Protein AF-A0A4Q4CK76-F1 (afdb_monomer_lite)

Foldseek 3Di:
DPQPDPDDDDDPVQVVVQPPWRKDKDKDKHDKDKAFVPGQDPPHDPPDDGPDMDIDIDMDIDIDGPPDDD

Sequence (70 aa):
MPPSQTSCTIPAEVKQAGGPMLMTQLFAYGPESNFSWPERPANAPRGWQPDWITRVRFRSNTMLMTGMPG

Structure (mmCIF, N/CA/C/O backbone):
data_AF-A0A4Q4CK76-F1
#
_entry.id   AF-A0A4Q4CK76-F1
#
loop_
_atom_site.group_PDB
_atom_site.id
_atom_site.type_symbol
_atom_site.label_atom_id
_atom_site.label_alt_id
_atom_site.label_comp_id
_atom_site.label_asym_id
_atom_site.label_entity_id
_atom_site.label_seq_id
_atom_site.pdbx_PDB_ins_code
_atom_site.Cartn_x
_atom_site.Cartn_y
_atom_site.Cartn_z
_atom_site.occupancy
_atom_site.B_iso_or_equiv
_atom_site.auth_seq_id
_atom_site.auth_comp_id
_atom_site.auth_asym_id
_atom_site.auth_atom_id
_atom_site.pdbx_PDB_model_num
ATOM 1 N N . MET A 1 1 ? -12.790 3.762 2.171 1.00 70.69 1 MET A N 1
ATOM 2 C CA . MET A 1 1 ? -11.988 4.824 2.809 1.00 70.69 1 MET A CA 1
ATOM 3 C C . MET A 1 1 ? -11.019 5.335 1.761 1.00 70.69 1 MET A C 1
ATOM 5 O O . MET A 1 1 ? -10.300 4.500 1.216 1.00 70.69 1 MET A O 1
ATOM 9 N N . PRO A 1 2 ? -11.063 6.617 1.363 1.00 79.75 2 PRO A N 1
ATOM 10 C CA . PRO A 1 2 ? -10.064 7.169 0.458 1.00 79.75 2 PRO A CA 1
ATOM 11 C C . PRO A 1 2 ? -8.640 7.006 1.021 1.00 79.75 2 PRO A C 1
A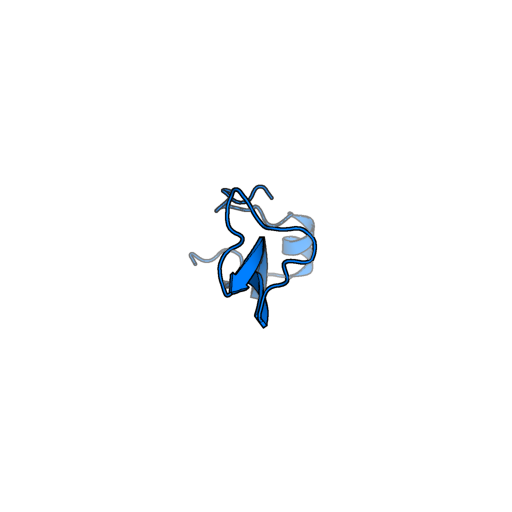TOM 13 O O . PRO A 1 2 ? -8.479 6.984 2.240 1.00 79.75 2 PRO A O 1
ATOM 16 N N . PRO A 1 3 ? -7.603 6.930 0.164 1.00 74.38 3 PRO A N 1
ATOM 17 C CA . PRO A 1 3 ? -6.218 6.718 0.601 1.00 74.38 3 PRO A CA 1
ATOM 18 C C . PRO A 1 3 ? -5.683 7.793 1.559 1.00 74.38 3 PRO A C 1
ATOM 20 O O . PRO A 1 3 ? -4.761 7.530 2.320 1.00 74.38 3 PRO A O 1
ATOM 23 N N . SER A 1 4 ? -6.256 8.998 1.522 1.00 80.44 4 SER A N 1
ATOM 24 C CA . SER A 1 4 ? -5.919 10.117 2.408 1.00 80.44 4 SER A CA 1
ATOM 25 C C . SER A 1 4 ? -6.685 10.113 3.737 1.00 80.44 4 SER A C 1
ATOM 27 O O . SER A 1 4 ? -6.443 10.977 4.578 1.00 80.44 4 SER A O 1
ATOM 29 N N . GLN A 1 5 ? -7.623 9.183 3.944 1.00 81.75 5 GLN A N 1
ATOM 30 C CA . GLN A 1 5 ? -8.420 9.120 5.165 1.00 81.75 5 GLN A CA 1
ATOM 31 C C . GLN A 1 5 ? -7.598 8.534 6.313 1.00 81.75 5 GLN A C 1
ATOM 33 O O . GLN A 1 5 ? -7.294 7.344 6.333 1.00 81.75 5 GLN A O 1
ATOM 38 N N . THR A 1 6 ? -7.289 9.372 7.299 1.00 82.19 6 THR A N 1
ATOM 39 C CA . THR A 1 6 ? -6.544 8.994 8.510 1.00 82.19 6 THR A CA 1
ATOM 40 C C . THR A 1 6 ? -7.442 8.769 9.728 1.00 82.19 6 THR A C 1
ATOM 42 O O . THR A 1 6 ? -6.971 8.264 10.743 1.00 82.19 6 THR A O 1
ATOM 45 N N . SER A 1 7 ? -8.736 9.102 9.642 1.00 79.50 7 SER A N 1
ATOM 46 C CA . SER A 1 7 ? -9.708 8.940 10.728 1.00 79.50 7 SER A CA 1
ATOM 47 C C . SER A 1 7 ? -10.938 8.154 10.277 1.00 79.50 7 SER A C 1
ATOM 49 O O . SER A 1 7 ? -11.484 8.372 9.194 1.00 79.50 7 SER A O 1
ATOM 51 N N . CYS A 1 8 ? -11.373 7.209 11.110 1.00 78.94 8 CYS A N 1
ATOM 52 C CA . CYS A 1 8 ? -12.509 6.331 10.833 1.00 78.94 8 CYS A CA 1
ATOM 53 C C . CYS A 1 8 ? -13.359 6.170 12.093 1.00 78.94 8 CYS A C 1
ATOM 55 O O . CYS A 1 8 ? -12.828 6.065 13.198 1.00 78.94 8 CYS A O 1
ATOM 57 N N . THR A 1 9 ? -14.678 6.129 11.932 1.00 85.31 9 THR A N 1
ATOM 58 C CA . THR A 1 9 ? -15.608 5.950 13.050 1.00 85.31 9 THR A CA 1
ATOM 59 C C . THR A 1 9 ? -15.993 4.481 13.174 1.00 85.31 9 THR A C 1
ATOM 61 O O . THR A 1 9 ? -16.456 3.876 12.211 1.00 85.31 9 THR A O 1
ATOM 64 N N . ILE A 1 10 ? -15.829 3.912 14.370 1.00 83.81 10 ILE A N 1
ATOM 65 C CA . ILE A 1 10 ? -16.342 2.574 14.692 1.00 83.81 10 ILE A CA 1
ATOM 66 C C . ILE A 1 10 ? -17.874 2.669 14.842 1.00 83.81 10 ILE A C 1
ATOM 68 O O . ILE A 1 10 ? -18.320 3.475 15.671 1.00 83.81 10 ILE A O 1
ATOM 72 N N . PRO A 1 11 ? -18.668 1.875 14.094 1.00 87.00 11 PRO A N 1
ATOM 73 C CA . PRO A 1 11 ? -20.130 1.871 14.197 1.00 87.00 11 PRO A CA 1
ATOM 74 C C . PRO A 1 11 ? -20.630 1.560 15.614 1.00 87.00 11 PRO A C 1
ATOM 76 O O . PRO A 1 11 ? -19.967 0.854 16.381 1.00 87.00 11 PRO A O 1
ATOM 79 N N . ALA A 1 12 ? -21.797 2.097 15.979 1.00 87.00 12 ALA A N 1
ATOM 80 C CA . ALA A 1 12 ? -22.339 1.979 17.334 1.0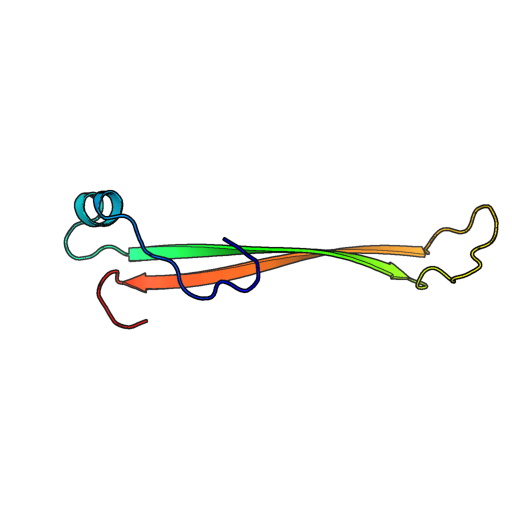0 87.00 12 ALA A CA 1
ATOM 81 C C . ALA A 1 12 ? -22.667 0.523 17.704 1.00 87.00 12 ALA A C 1
ATOM 83 O O . ALA A 1 12 ? -22.432 0.106 18.837 1.00 87.00 12 ALA A O 1
ATOM 84 N N . GLU A 1 13 ? -23.122 -0.262 16.734 1.00 89.00 13 GLU A N 1
ATOM 85 C CA . GLU A 1 13 ? -23.490 -1.672 16.867 1.00 89.00 13 GLU A CA 1
ATOM 86 C C . GLU A 1 13 ? -22.277 -2.524 17.271 1.00 89.00 13 GLU A C 1
ATOM 88 O O . GLU A 1 13 ? -22.377 -3.407 18.121 1.00 89.00 1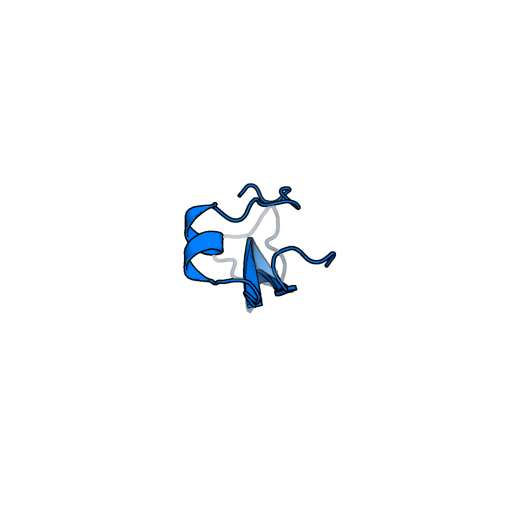3 GLU A O 1
ATOM 93 N N . VAL A 1 14 ? -21.097 -2.206 16.723 1.00 86.81 14 VAL A N 1
ATOM 94 C CA . VAL A 1 14 ? -19.835 -2.886 17.060 1.00 86.81 14 VAL A CA 1
ATOM 95 C C . VAL A 1 14 ? -19.433 -2.590 18.504 1.00 86.81 14 VAL A C 1
ATOM 97 O O . VAL A 1 14 ? -18.992 -3.485 19.224 1.00 86.81 14 VAL A O 1
ATOM 100 N N . LYS A 1 15 ? -19.627 -1.346 18.958 1.00 84.00 15 LYS A N 1
ATOM 101 C CA . LYS A 1 15 ? -19.349 -0.957 20.349 1.00 84.00 15 LYS A CA 1
ATOM 102 C C . LYS A 1 15 ? -20.301 -1.646 21.325 1.00 84.00 15 LYS A C 1
ATOM 104 O O . LYS A 1 15 ? -19.860 -2.097 22.376 1.00 84.00 15 LYS A O 1
ATOM 109 N N . GLN A 1 16 ? -21.582 -1.757 20.971 1.00 86.25 16 GLN A N 1
ATOM 110 C CA . GLN A 1 16 ? -22.580 -2.457 21.783 1.00 86.25 16 GLN A CA 1
ATOM 111 C C . GLN A 1 16 ? -22.248 -3.948 21.927 1.00 86.25 16 GLN A C 1
ATOM 113 O O . GLN A 1 16 ? -22.293 -4.474 23.036 1.00 86.25 16 GLN A O 1
ATOM 118 N N . ALA A 1 17 ? -21.860 -4.611 20.833 1.00 86.75 17 ALA A N 1
ATOM 119 C CA . ALA A 1 17 ? -21.494 -6.028 20.850 1.00 86.75 17 ALA A CA 1
ATOM 120 C C . ALA A 1 17 ? -20.183 -6.313 21.610 1.00 86.75 17 ALA A C 1
A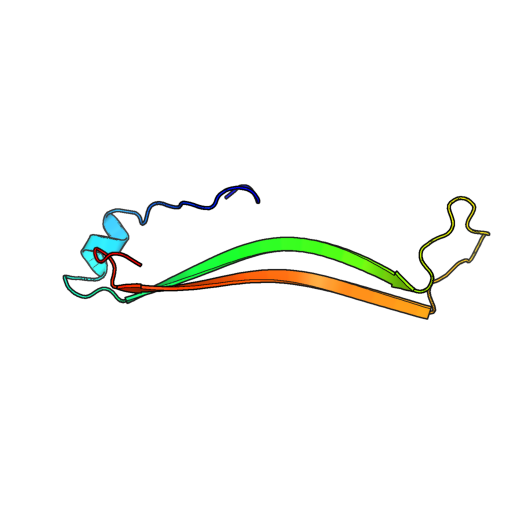TOM 122 O O . ALA A 1 17 ? -20.031 -7.382 22.195 1.00 86.75 17 ALA A O 1
ATOM 123 N N . GLY A 1 18 ? -19.235 -5.372 21.600 1.00 82.31 18 GLY A N 1
ATOM 124 C CA . GLY A 1 18 ? -17.910 -5.541 22.203 1.00 82.31 18 GLY A CA 1
ATOM 125 C C . GLY A 1 18 ? -17.836 -5.379 23.724 1.00 82.31 18 GLY A C 1
ATOM 126 O O . GLY A 1 18 ? -16.832 -5.759 24.326 1.00 82.31 18 GLY A O 1
ATOM 127 N N . GLY A 1 19 ? -18.874 -4.825 24.354 1.00 81.69 19 GLY A N 1
ATOM 128 C CA . GLY A 1 19 ? -18.891 -4.572 25.794 1.00 81.69 19 GLY A CA 1
ATOM 129 C C . GLY A 1 19 ? -17.906 -3.478 26.255 1.00 81.69 19 GLY A C 1
ATOM 130 O O . GLY A 1 19 ? -17.310 -2.774 25.439 1.00 81.69 19 GLY A O 1
ATOM 131 N N . PRO A 1 20 ? -17.729 -3.304 27.580 1.00 76.81 20 PRO A N 1
ATOM 132 C CA . PRO A 1 20 ? -16.972 -2.186 28.158 1.00 76.81 20 PRO A CA 1
ATOM 133 C C . PRO A 1 20 ? -15.458 -2.223 27.886 1.00 76.81 20 PRO A C 1
ATOM 135 O O . PRO A 1 20 ? -14.796 -1.205 28.047 1.00 76.81 20 PRO A O 1
ATOM 138 N N . MET A 1 21 ? -14.907 -3.371 27.478 1.00 82.25 21 MET A N 1
ATOM 139 C CA . MET A 1 21 ? -13.474 -3.569 27.223 1.00 82.25 21 MET A CA 1
ATOM 140 C C . MET A 1 21 ? -13.247 -4.193 25.841 1.00 82.25 21 MET A C 1
ATOM 142 O O . MET A 1 21 ? -12.707 -5.291 25.713 1.00 82.25 21 MET A O 1
ATOM 146 N N . LEU A 1 22 ? -13.674 -3.490 24.790 1.00 88.06 22 LEU A N 1
ATOM 147 C CA . LEU A 1 22 ? -13.477 -3.938 23.413 1.00 88.06 22 LEU A CA 1
ATOM 148 C C . LEU A 1 22 ? -12.044 -3.659 22.941 1.00 88.06 22 LEU A C 1
ATOM 150 O O . LEU A 1 22 ? -11.614 -2.508 22.857 1.00 88.06 22 LEU A O 1
ATOM 154 N N . MET A 1 23 ? -11.331 -4.720 22.562 1.00 89.62 23 MET A N 1
ATOM 155 C CA . MET A 1 23 ? -10.069 -4.623 21.832 1.00 89.62 23 MET A CA 1
ATOM 156 C C . MET A 1 23 ? -10.304 -4.599 20.326 1.00 89.62 23 MET A C 1
ATOM 158 O O . MET A 1 23 ? -10.831 -5.554 19.758 1.00 89.62 23 MET A O 1
ATOM 162 N N . THR A 1 24 ? -9.891 -3.512 19.674 1.00 86.69 24 THR A N 1
ATOM 163 C CA . THR A 1 24 ? -10.086 -3.303 18.236 1.00 86.69 24 THR A CA 1
ATOM 164 C C . THR A 1 24 ? -8.772 -3.408 17.475 1.00 86.69 24 THR A C 1
ATOM 166 O O . THR A 1 24 ? -7.837 -2.649 17.725 1.00 86.69 24 THR A O 1
ATOM 169 N N . GLN A 1 25 ? -8.752 -4.295 16.477 1.00 89.75 25 GLN A N 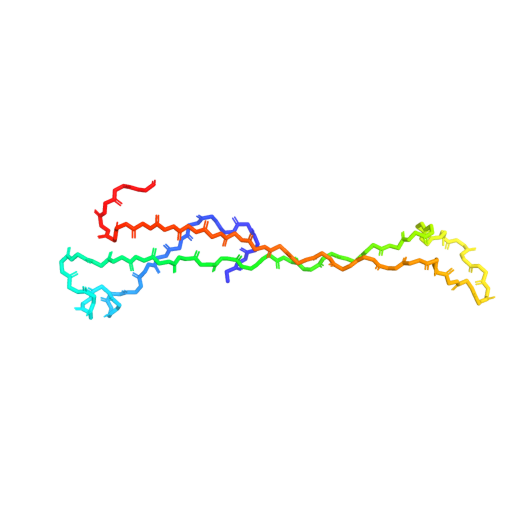1
ATOM 170 C CA . GLN A 1 25 ? -7.750 -4.321 15.412 1.00 89.75 25 GLN A CA 1
ATOM 171 C C . GLN A 1 25 ? -8.304 -3.609 14.185 1.00 89.75 25 GLN A C 1
ATOM 173 O O . GLN A 1 25 ? -9.300 -4.051 13.609 1.00 89.75 25 GLN A O 1
ATOM 178 N N . LEU A 1 26 ? -7.650 -2.532 13.764 1.00 86.31 26 LEU A N 1
ATOM 179 C CA . LEU A 1 26 ? -7.994 -1.830 12.534 1.00 86.31 26 LEU A CA 1
ATOM 180 C C . LEU A 1 26 ? -6.940 -2.109 11.466 1.00 86.31 26 LEU A C 1
ATOM 182 O O . LEU A 1 26 ? -5.740 -2.003 11.720 1.00 86.31 26 LEU A O 1
ATOM 186 N N . PHE A 1 27 ? -7.406 -2.416 10.256 1.00 90.19 27 PHE A N 1
ATOM 187 C CA . PHE A 1 27 ? -6.572 -2.576 9.072 1.00 90.19 27 PHE A CA 1
ATOM 188 C C . PHE A 1 27 ? -7.007 -1.591 7.992 1.00 90.19 27 PHE A C 1
ATOM 190 O O . PHE A 1 27 ? -8.176 -1.562 7.608 1.00 90.19 27 PHE A O 1
ATOM 197 N N . ALA A 1 28 ? -6.054 -0.819 7.480 1.00 87.69 28 ALA A N 1
ATOM 198 C CA . ALA A 1 28 ? -6.237 0.030 6.314 1.00 87.69 28 ALA A CA 1
ATOM 199 C C . ALA A 1 28 ? -5.409 -0.532 5.157 1.00 87.69 28 ALA A C 1
ATOM 201 O O . ALA A 1 28 ? -4.224 -0.827 5.321 1.00 87.69 28 ALA A O 1
ATOM 202 N N . TYR A 1 29 ? -6.038 -0.688 3.995 1.00 88.69 29 TYR A N 1
ATOM 203 C CA . TYR A 1 29 ? -5.382 -1.145 2.775 1.00 88.69 29 TYR A CA 1
ATOM 204 C C . TYR A 1 29 ? -5.188 0.044 1.843 1.00 88.69 29 TYR A C 1
ATOM 206 O O . TYR A 1 29 ? -6.152 0.718 1.477 1.00 88.69 29 TYR A O 1
ATOM 214 N N . GLY A 1 30 ? -3.928 0.314 1.516 1.00 87.31 30 GLY A N 1
ATOM 215 C CA . GLY A 1 30 ? -3.543 1.366 0.588 1.00 87.31 30 GLY A CA 1
ATOM 216 C C . GLY A 1 30 ? -3.606 0.907 -0.872 1.00 87.31 30 GLY A C 1
ATOM 217 O O . GLY A 1 30 ? -4.018 -0.221 -1.158 1.00 87.31 30 GLY A O 1
ATOM 218 N N . PRO A 1 31 ? -3.193 1.775 -1.810 1.00 89.50 31 PRO A N 1
ATOM 219 C CA . PRO A 1 31 ? -3.096 1.408 -3.219 1.00 89.50 31 PRO A CA 1
ATOM 220 C C . PRO A 1 31 ? -2.060 0.293 -3.449 1.00 89.50 31 PRO A C 1
ATOM 222 O O . PRO A 1 31 ? -1.176 0.061 -2.628 1.00 89.50 31 PRO A O 1
ATOM 225 N N . GLU A 1 32 ? -2.157 -0.405 -4.578 1.00 92.69 32 GLU A N 1
ATOM 226 C CA . GLU A 1 32 ? -1.100 -1.305 -5.056 1.00 92.69 32 GLU A CA 1
ATOM 227 C C . GLU A 1 32 ? -0.184 -0.529 -6.014 1.00 92.69 32 GLU A C 1
ATOM 229 O O . GLU A 1 32 ? -0.675 0.124 -6.935 1.00 92.69 32 GLU A O 1
ATOM 234 N N . SER A 1 33 ? 1.133 -0.626 -5.822 1.00 93.31 33 SER A N 1
ATOM 235 C CA . SER A 1 33 ? 2.136 -0.053 -6.728 1.00 93.31 33 SER A CA 1
ATOM 236 C C . SER A 1 33 ? 2.902 -1.163 -7.436 1.00 93.31 33 SER A C 1
ATOM 238 O O . SER A 1 33 ? 3.336 -2.127 -6.807 1.00 93.31 33 SER A O 1
ATOM 240 N N . ASN A 1 34 ? 3.088 -1.025 -8.747 1.00 94.12 34 ASN A N 1
ATOM 241 C CA . ASN A 1 34 ? 3.794 -2.000 -9.573 1.00 94.12 34 ASN A CA 1
ATOM 242 C C . ASN A 1 34 ? 5.052 -1.350 -10.154 1.00 94.12 34 ASN A C 1
ATOM 244 O O . ASN A 1 34 ? 4.960 -0.319 -10.815 1.00 94.12 34 ASN A O 1
ATOM 248 N N . PHE A 1 35 ? 6.206 -1.964 -9.909 1.00 94.31 35 PHE A N 1
ATOM 249 C CA . PHE A 1 35 ? 7.512 -1.507 -10.377 1.00 94.31 35 PHE A CA 1
ATOM 250 C C . PHE A 1 35 ? 8.140 -2.563 -11.279 1.00 94.31 35 PHE A C 1
ATOM 252 O O . PHE A 1 35 ? 7.891 -3.759 -11.113 1.00 94.31 35 PHE A O 1
ATOM 259 N N . SER A 1 36 ? 8.982 -2.130 -12.207 1.00 95.19 36 SER A N 1
ATOM 260 C CA . SER A 1 36 ? 9.776 -3.013 -13.053 1.00 95.19 36 SER A CA 1
ATOM 261 C C . SER A 1 36 ? 11.241 -2.612 -12.993 1.00 95.19 36 SER A C 1
ATOM 263 O O . SER A 1 36 ? 11.545 -1.428 -12.840 1.00 95.19 36 SER A O 1
ATOM 265 N N . TRP A 1 37 ? 12.137 -3.581 -13.154 1.00 93.88 37 TRP A N 1
ATOM 266 C CA . TRP A 1 37 ? 13.549 -3.298 -13.376 1.00 93.88 37 TRP A CA 1
ATOM 267 C C . TRP A 1 37 ? 14.046 -3.992 -14.646 1.00 93.88 37 TRP A C 1
ATOM 269 O O . TRP A 1 37 ? 13.831 -5.197 -14.787 1.00 93.88 37 TRP A O 1
ATOM 279 N N . PRO A 1 38 ? 14.709 -3.259 -15.554 1.00 94.12 38 PRO A N 1
ATOM 280 C CA . PRO A 1 38 ? 14.795 -1.794 -15.563 1.00 94.12 38 PRO A CA 1
ATOM 281 C C . PRO A 1 38 ? 13.405 -1.123 -15.663 1.00 94.12 38 PRO A C 1
ATOM 283 O O . PRO A 1 38 ? 12.408 -1.760 -16.026 1.00 94.12 38 PRO A O 1
ATOM 286 N N . GLU A 1 39 ? 13.317 0.162 -15.297 1.00 93.38 39 GLU A N 1
ATOM 287 C CA . GLU A 1 39 ? 12.088 0.941 -15.509 1.00 93.38 39 GLU A CA 1
ATOM 288 C C . GLU A 1 39 ? 11.780 0.993 -17.009 1.00 93.38 39 GLU A C 1
ATOM 290 O O . GLU A 1 39 ? 12.691 1.088 -17.838 1.00 93.38 39 GLU A O 1
ATOM 295 N N . ARG A 1 40 ? 10.495 0.897 -17.372 1.00 92.12 40 ARG A N 1
ATOM 296 C CA . ARG A 1 40 ? 10.085 0.899 -18.776 1.00 92.12 40 ARG A CA 1
ATOM 297 C C . ARG A 1 40 ? 10.528 2.199 -19.463 1.00 92.12 40 ARG A C 1
ATOM 299 O O . ARG A 1 40 ? 10.014 3.260 -19.112 1.00 92.12 40 ARG A O 1
ATOM 306 N N . PRO A 1 41 ? 11.388 2.136 -20.498 1.00 93.19 41 PRO A N 1
ATOM 307 C CA . PRO A 1 41 ? 11.768 3.325 -21.250 1.00 93.19 41 PRO A CA 1
ATOM 308 C C . PRO A 1 41 ? 10.550 3.942 -21.950 1.00 93.19 41 PRO A C 1
ATOM 310 O O . PRO A 1 41 ? 9.690 3.212 -22.449 1.00 93.19 41 PRO A O 1
ATOM 313 N N . ALA A 1 42 ? 10.510 5.275 -22.071 1.00 94.31 42 ALA A N 1
ATOM 314 C CA . ALA A 1 42 ? 9.420 5.979 -22.761 1.00 94.31 42 ALA A CA 1
ATOM 315 C C . ALA A 1 42 ? 9.231 5.488 -24.213 1.00 94.31 42 ALA A C 1
ATOM 317 O O . ALA A 1 42 ? 8.105 5.322 -24.673 1.00 94.31 42 ALA A O 1
ATOM 318 N N . ASN A 1 43 ? 10.338 5.160 -24.891 1.00 92.50 43 ASN A N 1
ATOM 319 C CA . ASN A 1 43 ? 10.371 4.604 -26.246 1.00 92.50 43 ASN A CA 1
ATOM 320 C C . ASN A 1 43 ? 10.787 3.123 -26.232 1.00 92.50 43 ASN A C 1
ATOM 322 O O . ASN A 1 43 ? 11.762 2.733 -26.875 1.00 92.50 43 ASN A O 1
ATOM 326 N N . ALA A 1 44 ? 10.090 2.298 -25.448 1.00 92.00 44 ALA A N 1
ATOM 327 C CA . ALA A 1 44 ? 10.381 0.870 -25.356 1.00 92.00 44 ALA A CA 1
ATOM 328 C C . ALA A 1 44 ? 10.264 0.175 -26.737 1.00 92.00 44 ALA A C 1
ATOM 330 O O . ALA A 1 44 ? 9.219 0.291 -27.386 1.00 92.00 44 ALA A O 1
ATOM 331 N N . PRO A 1 45 ? 11.295 -0.565 -27.191 1.00 92.75 45 PRO A N 1
ATOM 332 C CA . PRO A 1 45 ? 11.247 -1.287 -28.458 1.00 92.75 45 PRO A CA 1
ATOM 333 C C . PRO A 1 45 ? 10.218 -2.425 -28.423 1.00 92.75 45 PRO A C 1
ATOM 335 O O . PRO A 1 45 ? 9.784 -2.888 -27.362 1.00 92.75 45 PRO A O 1
ATOM 338 N N . ARG A 1 46 ? 9.839 -2.920 -29.606 1.00 92.31 46 ARG A N 1
ATOM 339 C CA . ARG A 1 46 ? 8.921 -4.058 -29.730 1.00 92.31 46 ARG A CA 1
ATOM 340 C C . ARG A 1 46 ? 9.546 -5.294 -29.077 1.00 92.31 46 ARG A C 1
ATOM 342 O O . ARG A 1 46 ? 10.608 -5.734 -29.497 1.00 92.31 46 ARG A O 1
ATOM 349 N N . GLY A 1 47 ? 8.873 -5.848 -28.069 1.00 92.50 47 GLY A N 1
ATOM 350 C CA . GLY A 1 47 ? 9.351 -7.017 -27.325 1.00 92.50 47 GLY A CA 1
ATOM 351 C C . GLY A 1 47 ? 10.154 -6.699 -26.063 1.00 92.50 47 GLY A C 1
ATOM 352 O O . GLY A 1 47 ? 10.645 -7.630 -25.434 1.00 92.50 47 GLY A O 1
ATOM 353 N N . TRP A 1 48 ? 10.266 -5.425 -25.665 1.00 94.69 48 TRP A N 1
ATOM 354 C CA . TRP A 1 48 ? 10.839 -5.069 -24.366 1.00 94.69 48 TRP A CA 1
ATOM 355 C C . TRP A 1 48 ? 10.090 -5.765 -23.222 1.00 94.69 48 TRP A C 1
ATOM 357 O O . TRP A 1 48 ? 8.858 -5.722 -23.161 1.00 94.69 48 TRP A O 1
ATOM 367 N N . GLN A 1 49 ? 10.848 -6.372 -22.313 1.00 95.12 49 GLN A N 1
ATOM 368 C CA . GLN A 1 49 ? 10.358 -6.970 -21.077 1.00 95.12 49 GLN A CA 1
ATOM 369 C C . GLN A 1 49 ? 11.333 -6.627 -19.949 1.00 95.12 49 GLN A C 1
ATOM 371 O O . GLN A 1 49 ? 12.537 -6.554 -20.204 1.00 95.12 49 GLN A O 1
ATOM 376 N N . PRO A 1 50 ? 10.836 -6.388 -18.727 1.00 94.94 50 PRO A N 1
ATOM 377 C CA . PRO A 1 50 ? 11.703 -6.193 -17.579 1.00 94.94 50 PRO A CA 1
ATOM 378 C C . PRO A 1 50 ? 12.305 -7.524 -17.122 1.00 94.94 50 PRO A C 1
ATOM 380 O O . PRO A 1 50 ? 11.692 -8.578 -17.297 1.00 94.94 50 PRO A O 1
ATOM 383 N N . ASP A 1 51 ? 13.458 -7.460 -16.463 1.00 96.06 51 ASP A N 1
ATOM 384 C CA . ASP A 1 51 ? 14.096 -8.627 -15.849 1.00 96.06 51 ASP A CA 1
ATOM 385 C C . ASP A 1 51 ? 13.251 -9.144 -14.679 1.00 96.06 51 ASP A C 1
ATOM 387 O O . ASP A 1 51 ? 13.124 -10.349 -14.460 1.00 96.06 51 ASP A O 1
ATOM 391 N N . TRP A 1 52 ? 12.640 -8.220 -13.930 1.00 96.19 52 TRP A N 1
ATOM 392 C CA . TRP A 1 52 ? 11.696 -8.546 -12.871 1.00 96.19 52 TRP A CA 1
ATOM 393 C C . TRP A 1 52 ? 10.632 -7.468 -12.671 1.00 96.19 52 TRP A C 1
ATOM 395 O O . TRP A 1 52 ? 10.795 -6.296 -13.022 1.00 96.19 52 TRP A O 1
ATOM 405 N N . ILE A 1 53 ? 9.531 -7.886 -12.043 1.00 96.06 53 ILE A N 1
ATOM 406 C CA . ILE A 1 53 ? 8.446 -7.016 -11.590 1.00 96.06 53 ILE A CA 1
ATOM 407 C C . ILE A 1 53 ? 8.280 -7.127 -10.075 1.00 96.06 53 ILE A C 1
ATOM 409 O O . ILE A 1 53 ? 8.317 -8.220 -9.513 1.00 96.06 53 ILE A O 1
ATOM 413 N N . THR A 1 54 ? 8.071 -5.993 -9.414 1.00 96.12 54 THR A N 1
ATOM 414 C CA . THR A 1 54 ? 7.776 -5.923 -7.980 1.00 96.12 54 THR A CA 1
ATOM 415 C C . THR A 1 54 ? 6.382 -5.357 -7.780 1.00 96.12 54 THR A C 1
ATOM 417 O O . THR A 1 54 ? 6.065 -4.267 -8.254 1.00 96.12 54 THR A O 1
ATOM 420 N N . ARG A 1 55 ? 5.548 -6.097 -7.048 1.00 95.69 55 ARG A N 1
ATOM 421 C CA . ARG A 1 55 ? 4.184 -5.693 -6.693 1.00 95.69 55 ARG A CA 1
ATOM 422 C C . ARG A 1 55 ? 4.145 -5.344 -5.213 1.00 95.69 55 ARG A C 1
ATOM 424 O O . ARG A 1 55 ? 4.333 -6.219 -4.370 1.00 95.69 55 ARG A O 1
ATOM 431 N N . VAL A 1 56 ? 3.905 -4.079 -4.896 1.00 95.00 56 VAL A N 1
ATOM 432 C CA . VAL A 1 56 ? 3.867 -3.565 -3.524 1.00 95.00 56 VAL A CA 1
ATOM 433 C C . VAL A 1 56 ? 2.422 -3.312 -3.121 1.00 95.00 56 VAL A C 1
ATOM 435 O O . VAL A 1 56 ? 1.714 -2.551 -3.775 1.00 95.00 56 VAL A O 1
ATOM 438 N N . ARG A 1 57 ? 1.988 -3.935 -2.024 1.00 93.62 57 ARG A N 1
ATOM 439 C CA . ARG A 1 57 ? 0.665 -3.730 -1.424 1.00 93.62 57 ARG A CA 1
ATOM 440 C C . ARG A 1 57 ? 0.837 -3.094 -0.057 1.00 93.62 57 ARG A C 1
ATOM 442 O O . ARG A 1 57 ? 1.422 -3.708 0.833 1.00 93.62 57 ARG A O 1
ATOM 449 N N . PHE A 1 58 ? 0.325 -1.881 0.112 1.00 90.75 58 PHE A N 1
ATOM 450 C CA . PHE A 1 58 ? 0.426 -1.178 1.385 1.00 90.75 58 PHE A CA 1
ATOM 451 C C . PHE A 1 58 ? -0.690 -1.612 2.337 1.00 90.75 58 PHE A C 1
ATOM 453 O O . PHE A 1 58 ? -1.866 -1.665 1.969 1.00 90.75 58 PHE A O 1
ATOM 460 N N . ARG A 1 59 ? -0.319 -1.893 3.586 1.00 91.06 59 ARG A N 1
ATOM 461 C CA . ARG A 1 59 ? -1.250 -2.140 4.687 1.00 91.06 59 ARG A CA 1
ATOM 462 C C . ARG A 1 59 ? -0.752 -1.405 5.919 1.00 91.06 59 ARG A C 1
ATOM 464 O O . ARG A 1 59 ? 0.416 -1.526 6.273 1.00 91.06 59 ARG A O 1
ATOM 471 N N . SER A 1 60 ? -1.657 -0.713 6.592 1.00 88.25 60 SER A N 1
ATOM 472 C CA . SER A 1 60 ? -1.433 -0.162 7.926 1.00 88.25 60 SER A CA 1
ATOM 473 C C . SER A 1 60 ? -2.303 -0.914 8.924 1.00 88.25 60 SER A C 1
ATOM 475 O O . SER A 1 60 ? -3.435 -1.292 8.609 1.00 88.25 60 SER A O 1
ATOM 477 N N . ASN A 1 61 ? -1.780 -1.143 10.123 1.00 90.62 61 ASN A N 1
ATOM 478 C CA . ASN A 1 61 ? -2.514 -1.780 11.205 1.00 90.62 61 ASN A CA 1
ATOM 479 C C . ASN A 1 61 ? -2.343 -1.010 12.508 1.00 90.62 61 ASN A C 1
ATOM 4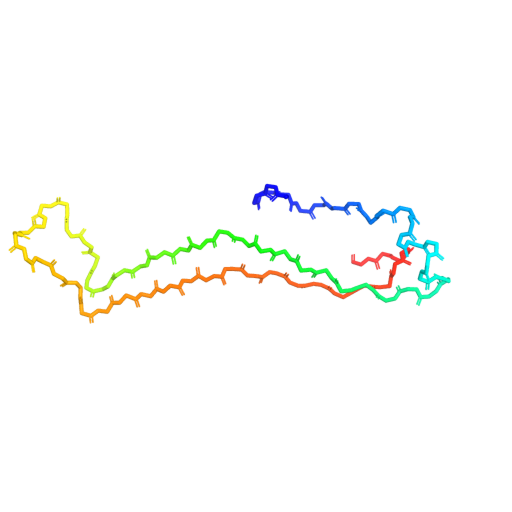81 O O . ASN A 1 61 ? -1.263 -0.499 12.790 1.00 90.62 61 ASN A O 1
ATOM 485 N N . THR A 1 62 ? -3.397 -0.974 13.314 1.00 88.56 62 THR A N 1
ATOM 486 C CA . THR A 1 62 ? -3.329 -0.477 14.689 1.00 88.56 62 THR A CA 1
ATOM 487 C C . THR A 1 62 ? -4.185 -1.340 15.610 1.00 88.56 62 THR A C 1
ATOM 489 O O . THR A 1 62 ? -5.168 -1.947 15.175 1.00 88.56 62 THR A O 1
ATOM 492 N N . MET A 1 63 ? -3.769 -1.419 16.870 1.00 90.31 63 MET A N 1
ATOM 493 C CA . MET A 1 63 ? -4.470 -2.087 17.960 1.00 90.31 63 MET A CA 1
ATOM 494 C C . MET A 1 63 ? -4.790 -1.046 19.019 1.00 90.31 63 MET A C 1
ATOM 496 O O . MET A 1 63 ? -3.883 -0.360 19.482 1.00 90.31 63 MET A O 1
ATOM 500 N N . LEU A 1 64 ? -6.057 -0.944 19.411 1.00 87.38 64 LEU A N 1
ATOM 501 C CA . LEU A 1 64 ? -6.483 -0.008 20.444 1.00 87.38 64 LEU A CA 1
ATOM 502 C C . LEU A 1 64 ? -7.591 -0.587 21.325 1.00 87.38 64 LEU A C 1
ATOM 504 O O . LEU A 1 64 ? -8.410 -1.394 20.881 1.00 87.38 64 LEU A O 1
ATOM 508 N N . MET A 1 65 ? -7.645 -0.106 22.565 1.00 88.88 65 MET A N 1
ATOM 509 C CA . MET A 1 65 ? -8.813 -0.268 23.428 1.00 88.88 65 MET A CA 1
ATOM 510 C C . MET A 1 65 ? -9.874 0.743 22.979 1.00 88.88 65 MET A C 1
ATOM 512 O O . MET A 1 65 ? -9.639 1.954 22.999 1.00 88.88 65 MET A O 1
ATOM 516 N N . THR A 1 66 ? -11.045 0.276 22.550 1.00 84.62 66 THR A N 1
ATOM 517 C CA . THR A 1 66 ? -12.115 1.161 22.078 1.00 84.62 66 THR A CA 1
ATOM 518 C C . THR A 1 66 ? -12.593 2.081 23.198 1.00 84.62 66 THR A C 1
ATOM 520 O O . THR A 1 66 ? -13.017 1.611 24.247 1.00 84.62 66 THR A O 1
ATOM 523 N N . GLY A 1 67 ? -12.573 3.394 22.957 1.00 77.94 67 GLY A N 1
ATOM 524 C CA . GLY A 1 67 ? -12.984 4.402 23.943 1.00 77.94 67 GLY A CA 1
ATOM 525 C C . GLY A 1 67 ? -11.838 4.977 24.780 1.00 77.94 67 GLY A C 1
ATOM 526 O O . GLY A 1 67 ? -12.067 5.933 25.514 1.00 77.94 67 GLY A O 1
ATOM 527 N N . MET A 1 68 ? -10.615 4.462 24.624 1.00 77.12 68 MET A N 1
ATOM 528 C CA . MET A 1 68 ? -9.397 5.058 25.177 1.00 77.12 68 MET A CA 1
ATOM 529 C C . MET A 1 68 ? -8.644 5.844 24.090 1.00 77.12 68 MET A C 1
ATOM 531 O O . MET A 1 68 ? -8.764 5.502 22.909 1.00 77.12 68 MET A O 1
ATOM 535 N N . PRO A 1 69 ? -7.865 6.882 24.449 1.00 67.06 69 PRO A N 1
ATOM 536 C CA . PRO A 1 69 ? -6.920 7.502 23.524 1.00 67.06 69 PRO A CA 1
ATOM 537 C C . PRO A 1 69 ? -5.939 6.447 22.993 1.00 67.06 69 PRO A C 1
ATOM 539 O O . PRO A 1 69 ? -5.419 5.649 23.777 1.00 67.06 69 PRO A O 1
ATOM 542 N N . GLY A 1 70 ? -5.724 6.437 21.678 1.00 58.41 70 GLY A N 1
ATOM 543 C CA . GLY A 1 70 ? -4.767 5.573 20.981 1.00 58.41 70 GLY A CA 1
ATOM 544 C C . GLY A 1 70 ? -3.757 6.379 20.186 1.00 58.41 70 GLY A C 1
ATOM 545 O O . GLY A 1 70 ? -3.979 7.602 20.029 1.00 58.41 70 GLY A O 1
#

Secondary structure (DSSP, 8-state):
--TT----PPPHHHHHHH-TT-EEEEEEEEEEEEEEESPPPTTPPTT---SEEEEEEEEEEEEEETTS--

Radius of gyration: 20.55 Å; chains: 1; bounding box: 38×19×58 Å

pLDDT: mean 87.68, std 7.28, range [58.41, 96.19]